Protein AF-A0A016UC57-F1 (afdb_monomer_lite)

Sequence (172 aa):
MKIFRRLDHYHALARCLELAWRAGHVDQADKFLKKAIENNPRASVDAGYNYCKGLHEWYSGEPNAALQAFNRARRDLEWGERALYNMIEIVLNPDNEVIGGEVLDHVEERGDDADREMAAKTAERFLKEVTFKNNNSKYILMENSILVASGVRANIQRALDRLLPIVGNEGL

Organism: NCBI:txid53326

Secondary structure (DSSP, 8-state):
--SSSSSSHHHHHHHHHHHHHHTT-HHHHHHHHHHHHHH-GGGGG-HHHHHHHHHHHHHTT-HHHHHHHHHHHTTSTTTHHHHHHHHHHHHT-TTS----SSS--------HHHHHHHHHHHHHHHHHH-S--TT-HHHHHHHHHHHHHT--HHHHHHHHHHHHHHHHGGG-

InterPro domains:
  IPR011990 Tetratricopeptide-like helical domain superfamily [G3DSA:1.25.40.10] (4-161)
  IPR011990 Tetratricopeptide-like helical domain superfamily [SSF48452] (8-78)
  IPR040364 Tetratricopeptide repeat protein 21A/21B [PTHR14699] (8-166)
  IPR056835 Tetratricopeptide repeat protein 21A/21B, fifth ARM repeats domain [PF25064] (7-92)

Foldseek 3Di:
DPDPPPPCLLVVLLVVCVVCLVVVNLVVNVVSLVVVCVVPVVLQQPLSSLQSQLSSCVSVLNLQSSLVSLVSNLPPPPNNLVSLLVNLVSLLDPVRPNPDDDDDDDPDPDPQLVSLQVSLVVNVVSLVSRDDQPPDPSSLVSCLSSLVSNVDPVSVVVSCVSCVVVVVVVPD

Radius of gyration: 17.98 Å; chains: 1; bounding box: 49×39×43 Å

Structure (mmCIF, N/CA/C/O backbone):
data_AF-A0A016UC57-F1
#
_entry.id   AF-A0A016UC57-F1
#
loop_
_atom_site.group_PDB
_atom_site.id
_atom_site.type_symbol
_atom_site.label_atom_id
_atom_site.label_alt_id
_atom_site.label_comp_id
_atom_site.label_asym_id
_atom_site.label_entity_id
_atom_site.label_seq_id
_atom_site.pdbx_PDB_ins_code
_atom_site.Cartn_x
_atom_site.Cartn_y
_atom_site.Cartn_z
_atom_site.occupancy
_atom_site.B_iso_or_equiv
_atom_site.auth_seq_id
_atom_site.auth_comp_id
_atom_site.auth_asym_id
_atom_site.auth_atom_id
_atom_site.pdbx_PDB_model_num
ATOM 1 N N . MET A 1 1 ? 18.567 20.352 -23.432 1.00 31.62 1 MET A N 1
ATOM 2 C CA . MET A 1 1 ? 17.131 20.170 -23.121 1.00 31.62 1 MET A CA 1
ATOM 3 C C . MET A 1 1 ? 16.808 18.671 -23.035 1.00 31.62 1 MET A C 1
ATOM 5 O O . MET A 1 1 ? 16.470 18.062 -24.037 1.00 31.62 1 MET A O 1
ATOM 9 N N . LYS A 1 2 ? 17.028 18.030 -21.874 1.00 38.19 2 LYS A N 1
ATOM 10 C CA . LYS A 1 2 ? 16.867 16.566 -21.656 1.00 38.19 2 LYS A CA 1
ATOM 11 C C . LYS A 1 2 ? 16.183 16.254 -20.309 1.00 38.19 2 LYS A C 1
ATOM 13 O O . LYS A 1 2 ? 16.548 15.306 -19.627 1.00 38.19 2 LYS A O 1
ATOM 18 N N . ILE A 1 3 ? 15.231 17.087 -19.889 1.00 35.81 3 ILE A N 1
ATOM 19 C CA . ILE A 1 3 ? 14.642 16.981 -18.540 1.00 35.81 3 ILE A CA 1
ATOM 20 C C . ILE A 1 3 ? 13.241 16.335 -18.561 1.00 35.81 3 ILE A C 1
ATOM 22 O O . ILE A 1 3 ? 12.846 15.740 -17.571 1.00 35.81 3 ILE A O 1
ATOM 26 N N . PHE A 1 4 ? 12.550 16.289 -19.707 1.00 30.16 4 PHE A N 1
ATOM 27 C CA . PHE A 1 4 ? 11.157 15.807 -19.784 1.00 30.16 4 PHE A CA 1
ATOM 28 C C . PHE A 1 4 ? 10.941 14.371 -20.299 1.00 30.16 4 PHE A C 1
ATOM 30 O O . PHE A 1 4 ? 9.806 13.939 -20.394 1.00 30.16 4 PHE A O 1
ATOM 37 N N . ARG A 1 5 ? 11.986 13.592 -20.627 1.00 37.25 5 ARG A N 1
ATOM 38 C CA . ARG A 1 5 ? 11.805 12.203 -21.122 1.00 37.25 5 ARG A CA 1
ATOM 39 C C . ARG A 1 5 ? 11.893 11.109 -20.053 1.00 37.25 5 ARG A C 1
ATOM 41 O O . ARG A 1 5 ? 11.720 9.951 -20.390 1.00 37.25 5 ARG A O 1
ATOM 48 N N . ARG A 1 6 ? 12.206 11.439 -18.796 1.00 47.19 6 ARG A N 1
ATOM 49 C CA . ARG A 1 6 ? 12.529 10.435 -17.761 1.00 47.19 6 ARG A CA 1
ATOM 50 C C . ARG A 1 6 ? 11.444 10.256 -16.690 1.00 47.19 6 ARG A C 1
ATOM 52 O O . ARG A 1 6 ? 11.454 9.233 -16.023 1.00 47.19 6 ARG A O 1
ATOM 59 N N . LEU A 1 7 ? 10.528 11.214 -16.543 1.00 45.47 7 LEU A N 1
ATOM 60 C CA . LEU A 1 7 ? 9.555 11.251 -15.441 1.00 45.47 7 LEU A CA 1
ATOM 61 C C . LEU A 1 7 ? 8.333 10.326 -15.645 1.00 45.47 7 LEU A C 1
ATOM 63 O O . LEU A 1 7 ? 7.749 9.889 -14.664 1.00 45.47 7 LEU A O 1
ATOM 67 N N . ASP A 1 8 ? 8.015 9.902 -16.876 1.00 58.69 8 ASP A N 1
ATOM 68 C CA . ASP A 1 8 ? 6.737 9.210 -17.150 1.00 58.69 8 ASP A CA 1
ATOM 69 C C . ASP A 1 8 ? 6.832 7.684 -17.332 1.00 58.69 8 ASP A C 1
ATOM 71 O O . ASP A 1 8 ? 5.809 7.004 -17.432 1.00 58.69 8 ASP A O 1
ATOM 75 N N . HIS A 1 9 ? 8.038 7.105 -17.374 1.00 81.94 9 HIS A N 1
ATOM 76 C CA . HIS A 1 9 ? 8.188 5.674 -17.673 1.00 81.94 9 HIS A CA 1
ATOM 77 C C . HIS A 1 9 ? 7.596 4.773 -16.587 1.00 81.94 9 HIS A C 1
ATOM 79 O O . HIS A 1 9 ? 6.915 3.801 -16.907 1.00 81.94 9 HIS A O 1
ATOM 85 N N . TYR A 1 10 ? 7.815 5.101 -15.313 1.00 90.19 10 TYR A N 1
ATOM 86 C CA . TYR A 1 10 ? 7.298 4.293 -14.210 1.00 90.19 10 TYR A CA 1
ATOM 87 C C . TYR A 1 10 ? 5.807 4.534 -13.954 1.00 90.19 10 TYR A C 1
ATOM 89 O O . TYR A 1 10 ? 5.115 3.606 -13.556 1.00 90.19 10 TYR A O 1
ATOM 97 N N . HIS A 1 11 ? 5.270 5.725 -14.254 1.00 91.12 11 HIS A N 1
ATOM 98 C CA . HIS A 1 11 ? 3.816 5.955 -14.199 1.00 91.12 11 HIS A CA 1
ATOM 99 C C . HIS A 1 11 ? 3.093 5.124 -15.246 1.00 91.12 11 HIS A C 1
ATOM 101 O O . HIS A 1 11 ? 2.130 4.427 -14.928 1.00 91.12 11 HIS A O 1
ATOM 107 N N . ALA A 1 12 ? 3.595 5.142 -16.484 1.00 89.38 12 ALA A N 1
ATOM 108 C CA . ALA A 1 12 ? 3.076 4.290 -17.542 1.00 89.38 12 ALA A CA 1
ATOM 109 C C . ALA A 1 12 ? 3.206 2.807 -17.169 1.00 89.38 12 ALA A C 1
ATOM 111 O O . ALA A 1 12 ? 2.247 2.055 -17.322 1.00 89.38 12 ALA A O 1
ATOM 112 N N . LEU A 1 13 ? 4.354 2.397 -16.620 1.00 89.38 13 LEU A N 1
ATOM 113 C CA . LEU A 1 13 ? 4.569 1.025 -16.171 1.00 89.38 13 LEU A CA 1
ATOM 114 C C . LEU A 1 13 ? 3.574 0.617 -15.080 1.00 89.38 13 LEU A C 1
ATOM 116 O O . LEU A 1 13 ? 2.911 -0.399 -15.240 1.00 89.38 13 LEU A O 1
ATOM 120 N N . ALA A 1 14 ? 3.407 1.416 -14.025 1.00 92.81 14 ALA A N 1
ATOM 121 C CA . ALA A 1 14 ? 2.447 1.152 -12.955 1.00 92.81 14 ALA A CA 1
ATOM 122 C C . ALA A 1 14 ? 1.020 0.975 -13.496 1.00 92.81 14 ALA A C 1
ATOM 124 O O . ALA A 1 14 ? 0.324 0.033 -13.121 1.00 92.81 14 ALA A O 1
ATOM 125 N N . ARG A 1 15 ? 0.602 1.827 -14.442 1.00 90.88 15 ARG A N 1
ATOM 126 C CA . ARG A 1 15 ? -0.707 1.702 -15.101 1.00 90.88 15 ARG A CA 1
ATOM 127 C C . ARG A 1 15 ? -0.810 0.447 -15.963 1.00 90.88 15 ARG A C 1
ATOM 129 O O . ARG A 1 15 ? -1.844 -0.212 -15.932 1.00 90.88 15 ARG A O 1
ATOM 136 N N . CYS A 1 16 ? 0.240 0.086 -16.697 1.00 89.06 16 CYS A N 1
ATOM 137 C CA . CYS A 1 16 ? 0.279 -1.166 -17.452 1.00 89.06 16 CYS A CA 1
ATOM 138 C C . CYS A 1 16 ? 0.173 -2.389 -16.533 1.00 89.06 16 CYS A C 1
ATOM 140 O O . CYS A 1 16 ? -0.551 -3.319 -16.869 1.00 89.06 16 CYS A O 1
ATOM 142 N N . LEU A 1 17 ? 0.851 -2.379 -15.380 1.00 90.31 17 LEU A N 1
ATOM 143 C CA . LEU A 1 17 ? 0.787 -3.451 -14.382 1.00 90.31 17 LEU A CA 1
ATOM 144 C C . LEU A 1 17 ? -0.633 -3.623 -13.831 1.00 90.31 17 LEU A C 1
ATOM 146 O O . LEU A 1 17 ? -1.167 -4.728 -13.850 1.00 90.31 17 LEU A O 1
ATOM 150 N N . GLU A 1 18 ? -1.265 -2.526 -13.409 1.00 90.94 18 GLU A N 1
ATOM 151 C CA . GLU A 1 18 ? -2.643 -2.527 -12.901 1.00 90.94 18 GLU A CA 1
ATOM 152 C C . GLU A 1 18 ? -3.641 -3.033 -13.953 1.00 90.94 18 GLU A C 1
ATOM 154 O O . GLU A 1 18 ? -4.499 -3.865 -13.655 1.00 90.94 18 GLU A O 1
ATOM 159 N N . LEU A 1 19 ? -3.525 -2.562 -15.200 1.00 90.06 19 LEU A N 1
ATOM 160 C CA . LEU A 1 19 ? -4.404 -2.988 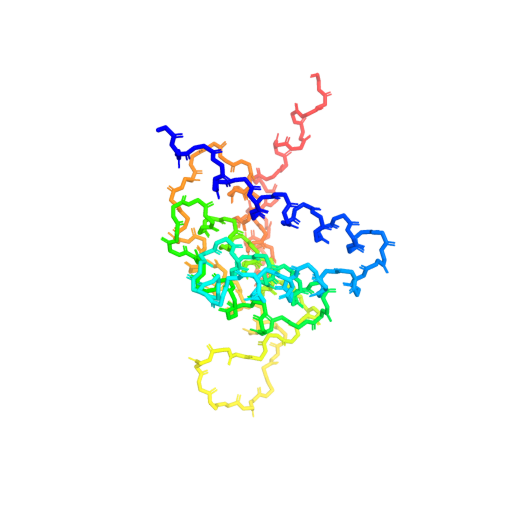-16.292 1.00 90.06 19 LEU A CA 1
ATOM 161 C C . LEU A 1 19 ? -4.181 -4.454 -16.675 1.00 90.06 19 LEU A C 1
ATOM 163 O O . LEU A 1 19 ? -5.152 -5.168 -16.914 1.00 90.06 19 LEU A O 1
ATOM 167 N N . ALA A 1 20 ? -2.927 -4.911 -16.718 1.00 87.06 20 ALA A N 1
ATOM 168 C CA . ALA A 1 20 ? -2.601 -6.302 -17.006 1.00 87.06 20 ALA A CA 1
ATOM 169 C C . ALA A 1 20 ? -3.167 -7.234 -15.930 1.00 87.06 20 ALA A C 1
ATOM 171 O O . ALA A 1 20 ? -3.794 -8.233 -16.272 1.00 87.06 20 ALA A O 1
ATOM 172 N N . TRP A 1 21 ? -3.031 -6.876 -14.651 1.00 89.25 21 TRP A N 1
ATOM 173 C CA . TRP A 1 21 ? -3.612 -7.642 -13.550 1.00 89.25 21 TRP A CA 1
ATOM 174 C C . TRP A 1 21 ? -5.139 -7.705 -13.630 1.00 89.25 21 TRP A C 1
ATOM 176 O O . TRP A 1 21 ? -5.706 -8.795 -13.612 1.00 89.25 21 TRP A O 1
ATOM 186 N N . ARG A 1 22 ? -5.812 -6.564 -13.829 1.00 88.69 22 ARG A N 1
ATOM 187 C CA . ARG A 1 22 ? -7.279 -6.526 -13.986 1.00 88.69 22 ARG A CA 1
ATOM 188 C C . ARG A 1 22 ? -7.786 -7.327 -15.185 1.00 88.69 22 ARG A C 1
ATOM 190 O O . ARG A 1 22 ? -8.916 -7.800 -15.161 1.00 88.69 22 ARG A O 1
ATOM 197 N N . ALA A 1 23 ? -6.967 -7.472 -16.224 1.00 89.88 23 ALA A N 1
ATOM 198 C CA . ALA A 1 23 ? -7.267 -8.295 -17.391 1.00 89.88 23 ALA A CA 1
ATOM 199 C C . ALA A 1 23 ? -6.911 -9.786 -17.207 1.00 89.88 23 ALA A C 1
ATOM 201 O O . ALA A 1 23 ? -7.116 -10.564 -18.133 1.00 89.88 23 ALA A O 1
ATOM 202 N N . GLY A 1 24 ? -6.358 -10.188 -16.056 1.00 87.19 24 GLY A N 1
ATOM 203 C CA . GLY A 1 24 ? -5.912 -11.561 -15.791 1.00 87.19 24 GLY A CA 1
ATOM 204 C C . GLY A 1 24 ? -4.570 -11.932 -16.435 1.00 87.19 24 GLY A C 1
ATOM 205 O O . GLY A 1 24 ? -4.228 -13.106 -16.517 1.00 87.19 24 GLY A O 1
ATOM 206 N N . HIS A 1 25 ? -3.790 -10.954 -16.900 1.00 85.94 25 HIS A N 1
ATOM 207 C CA . HIS A 1 25 ? -2.512 -11.144 -17.594 1.00 85.94 25 HIS A CA 1
ATOM 208 C C . HIS A 1 25 ? -1.304 -10.807 -16.707 1.00 85.94 25 HIS A C 1
ATOM 210 O O . HIS A 1 25 ? -0.427 -10.034 -17.107 1.00 85.94 25 HIS A O 1
ATOM 216 N N . VAL A 1 26 ? -1.244 -11.382 -15.504 1.00 76.81 26 VAL A N 1
ATOM 217 C CA . VAL A 1 26 ? -0.198 -11.072 -14.511 1.00 76.81 26 VAL A CA 1
ATOM 218 C C . VAL A 1 26 ? 1.210 -11.362 -15.052 1.00 76.81 26 VAL A C 1
ATOM 220 O O . VAL A 1 26 ? 2.100 -10.540 -14.882 1.00 76.81 26 VAL A O 1
ATOM 223 N N . ASP A 1 27 ? 1.403 -12.409 -15.856 1.00 80.62 27 ASP A N 1
ATOM 224 C CA . ASP A 1 27 ? 2.712 -12.763 -16.441 1.00 80.62 27 ASP A CA 1
ATOM 225 C C . ASP A 1 27 ? 3.308 -11.697 -17.384 1.00 80.62 27 ASP A C 1
ATOM 227 O O . ASP A 1 27 ? 4.504 -11.703 -17.700 1.00 80.62 27 ASP A O 1
ATOM 231 N N . GLN A 1 28 ? 2.487 -10.784 -17.918 1.00 79.50 28 GLN A N 1
ATOM 232 C CA . GLN A 1 28 ? 2.996 -9.694 -18.758 1.00 79.50 28 GLN A CA 1
ATOM 233 C C . GLN A 1 28 ? 3.724 -8.634 -17.926 1.00 79.50 28 GLN A C 1
ATOM 235 O O . GLN A 1 28 ? 4.670 -8.019 -18.425 1.00 79.50 28 GLN A O 1
ATOM 240 N N . ALA A 1 29 ? 3.332 -8.465 -16.661 1.00 77.00 29 ALA A N 1
ATOM 241 C CA . ALA A 1 29 ? 3.952 -7.544 -15.717 1.00 77.00 29 ALA A CA 1
ATOM 242 C C . ALA A 1 29 ? 5.445 -7.828 -15.522 1.00 77.00 29 ALA A C 1
ATOM 244 O O . ALA A 1 29 ? 6.285 -6.931 -15.650 1.00 77.00 29 ALA A O 1
ATOM 245 N N . ASP A 1 30 ? 5.768 -9.103 -15.313 1.00 82.69 30 ASP A N 1
ATOM 246 C CA . ASP A 1 30 ? 7.127 -9.615 -15.155 1.00 82.69 30 ASP A CA 1
ATOM 247 C C . ASP A 1 30 ? 8.041 -9.208 -16.308 1.00 82.69 30 ASP A C 1
ATOM 249 O O . ASP A 1 30 ? 9.182 -8.775 -16.120 1.00 82.69 30 ASP A O 1
ATOM 253 N N . LYS A 1 31 ? 7.529 -9.322 -17.538 1.00 85.56 31 LYS A N 1
ATOM 254 C CA . LYS A 1 31 ? 8.290 -8.996 -18.749 1.00 85.56 31 LYS A CA 1
ATOM 255 C C . LYS A 1 31 ? 8.644 -7.516 -18.794 1.00 85.56 31 LYS A C 1
ATOM 257 O O . LYS A 1 31 ? 9.728 -7.173 -19.264 1.00 85.56 31 LYS A O 1
ATOM 262 N N . PHE A 1 32 ? 7.758 -6.638 -18.329 1.00 84.12 32 PHE A N 1
ATOM 263 C CA . PHE A 1 32 ? 8.034 -5.205 -18.304 1.00 84.12 32 PHE A CA 1
ATOM 264 C C . PHE A 1 32 ? 9.087 -4.841 -17.253 1.00 84.12 32 PHE A C 1
ATOM 266 O O . PHE A 1 32 ? 9.999 -4.069 -17.556 1.00 84.12 32 PHE A O 1
ATOM 273 N N . LEU A 1 33 ? 9.014 -5.435 -16.059 1.00 86.94 33 LEU A N 1
ATOM 274 C CA . LEU A 1 33 ? 9.993 -5.205 -14.992 1.00 86.94 33 LEU A CA 1
ATOM 275 C C . LEU A 1 33 ? 11.381 -5.749 -15.354 1.00 86.94 33 LEU A C 1
ATOM 277 O O . LEU A 1 33 ? 12.373 -5.033 -15.206 1.00 86.94 33 LEU A O 1
ATOM 281 N N . LYS A 1 34 ? 11.462 -6.963 -15.917 1.00 87.94 34 LYS A N 1
ATOM 282 C CA . LYS A 1 34 ? 12.731 -7.542 -16.397 1.00 87.94 34 LYS A CA 1
ATOM 283 C C . LYS A 1 34 ? 13.386 -6.658 -17.454 1.00 87.94 34 LYS A C 1
ATOM 285 O O . LYS A 1 34 ? 14.548 -6.288 -17.303 1.00 87.94 34 LYS A O 1
ATOM 290 N N . LYS A 1 35 ? 12.617 -6.208 -18.452 1.00 86.25 35 LYS A N 1
ATOM 291 C CA . LYS A 1 35 ? 13.110 -5.280 -19.483 1.00 86.25 35 LYS A CA 1
ATOM 292 C C . LYS A 1 35 ? 13.615 -3.959 -18.902 1.00 86.25 35 LYS A C 1
ATOM 294 O O . LYS A 1 35 ? 14.564 -3.391 -19.437 1.00 86.25 35 LYS A O 1
ATOM 299 N N . ALA A 1 36 ? 12.998 -3.439 -17.840 1.00 84.31 36 ALA A N 1
ATOM 300 C CA . ALA A 1 36 ? 13.477 -2.219 -17.192 1.00 84.31 36 ALA A CA 1
ATOM 301 C C . ALA A 1 36 ? 14.878 -2.410 -16.580 1.00 84.31 36 ALA A C 1
ATOM 303 O O . ALA A 1 36 ? 15.746 -1.562 -16.793 1.00 84.31 36 ALA A O 1
ATOM 304 N N . ILE A 1 37 ? 15.127 -3.540 -15.907 1.00 87.44 37 ILE A N 1
ATOM 305 C CA . ILE A 1 37 ? 16.448 -3.882 -15.352 1.00 87.44 37 ILE A CA 1
ATOM 306 C C . ILE A 1 37 ? 17.474 -4.186 -16.448 1.00 87.44 37 ILE A C 1
ATOM 308 O O . ILE A 1 37 ? 18.603 -3.711 -16.365 1.00 87.44 37 ILE A O 1
ATOM 312 N N . GLU A 1 38 ? 17.102 -4.941 -17.482 1.00 87.00 38 GLU A N 1
ATOM 313 C CA . GLU A 1 38 ? 18.001 -5.281 -18.595 1.00 87.00 38 GLU A CA 1
ATOM 314 C C . GLU A 1 38 ? 18.494 -4.027 -19.329 1.00 87.00 38 GLU A C 1
ATOM 316 O O . GLU A 1 38 ? 19.678 -3.904 -19.637 1.00 87.00 38 GLU A O 1
ATOM 321 N N . ASN A 1 39 ? 17.596 -3.065 -19.562 1.00 84.38 39 ASN A N 1
ATOM 322 C CA . ASN A 1 39 ? 17.938 -1.801 -20.213 1.00 84.38 39 ASN A CA 1
ATOM 323 C C . ASN A 1 39 ? 18.716 -0.851 -19.292 1.00 84.38 39 ASN A C 1
ATOM 325 O O . ASN A 1 39 ? 19.498 -0.026 -19.768 1.00 84.38 39 ASN A O 1
ATOM 329 N N . ASN A 1 40 ? 18.482 -0.924 -17.981 1.00 82.94 40 ASN A N 1
ATOM 330 C CA . ASN A 1 40 ? 19.163 -0.107 -16.987 1.00 82.94 40 ASN A CA 1
ATOM 331 C C . ASN A 1 40 ? 19.286 -0.866 -15.654 1.00 82.94 40 ASN A C 1
ATOM 333 O O . ASN A 1 40 ? 18.385 -0.782 -14.819 1.00 82.94 40 ASN A O 1
ATOM 337 N N . PRO A 1 41 ? 20.428 -1.519 -15.376 1.00 85.00 41 PRO A N 1
ATOM 338 C CA . PRO A 1 41 ? 20.622 -2.256 -14.124 1.00 85.00 41 PRO A CA 1
ATOM 339 C C . PRO A 1 41 ? 20.468 -1.392 -12.858 1.00 85.00 41 PRO A C 1
ATOM 341 O O . PRO A 1 41 ? 20.104 -1.890 -11.789 1.00 85.00 41 PRO A O 1
ATOM 344 N N . ARG A 1 42 ? 20.689 -0.071 -12.971 1.00 86.44 42 ARG A N 1
ATOM 345 C CA . ARG A 1 42 ? 20.496 0.884 -11.867 1.00 86.44 42 ARG A CA 1
ATOM 346 C C . ARG A 1 42 ? 19.026 1.186 -11.573 1.00 86.44 42 ARG A C 1
ATOM 348 O O . ARG A 1 42 ? 18.753 1.747 -10.522 1.00 86.44 42 ARG A O 1
ATOM 355 N N . ALA A 1 43 ? 18.086 0.780 -12.428 1.00 86.81 43 ALA A N 1
ATOM 356 C CA . ALA A 1 43 ? 16.657 0.945 -12.162 1.00 86.81 43 ALA A CA 1
ATOM 357 C C . ALA A 1 43 ? 16.228 0.258 -10.854 1.00 86.81 43 ALA A C 1
ATOM 359 O O . ALA A 1 43 ? 15.309 0.719 -10.193 1.00 86.81 43 ALA A O 1
ATOM 360 N N . SER A 1 44 ? 16.946 -0.782 -10.414 1.00 88.31 44 SER A N 1
ATOM 361 C CA . SER A 1 44 ? 16.685 -1.486 -9.150 1.00 88.31 44 SER A CA 1
ATOM 362 C C . SER A 1 44 ? 16.702 -0.600 -7.893 1.00 88.31 44 SER A C 1
ATOM 364 O O . SER A 1 44 ? 16.068 -0.963 -6.902 1.00 88.31 44 SER A O 1
ATOM 366 N N . VAL A 1 45 ? 17.374 0.558 -7.916 1.00 90.56 45 VAL A N 1
ATOM 367 C CA . VAL A 1 45 ? 17.378 1.521 -6.796 1.00 90.56 45 VAL A CA 1
ATOM 368 C C . VAL A 1 45 ? 16.419 2.697 -6.998 1.00 90.56 45 VAL A C 1
ATOM 370 O O . VAL A 1 45 ? 16.247 3.498 -6.083 1.00 90.56 45 VAL A O 1
ATOM 373 N N . ASP A 1 46 ? 15.766 2.804 -8.159 1.00 93.06 46 ASP A N 1
ATOM 374 C CA . ASP A 1 46 ? 14.807 3.876 -8.426 1.00 93.06 46 ASP A CA 1
ATOM 375 C C . ASP A 1 46 ? 13.522 3.642 -7.618 1.00 93.06 46 ASP A C 1
ATOM 377 O O . ASP A 1 46 ? 12.965 2.538 -7.605 1.00 93.06 46 ASP A O 1
ATOM 381 N N . ALA A 1 47 ? 12.998 4.691 -6.981 1.00 95.00 47 ALA A N 1
ATOM 382 C CA . ALA A 1 47 ? 11.755 4.600 -6.216 1.00 95.00 47 ALA A CA 1
ATOM 383 C C . ALA A 1 47 ? 10.563 4.187 -7.096 1.00 95.00 47 ALA A C 1
ATOM 385 O O . ALA A 1 47 ? 9.788 3.317 -6.707 1.00 95.00 47 ALA A O 1
ATOM 386 N N . GLY A 1 48 ? 10.460 4.734 -8.313 1.00 94.31 48 GLY A N 1
ATOM 387 C CA . GLY A 1 48 ? 9.401 4.374 -9.260 1.00 94.31 48 GLY A CA 1
ATOM 388 C C . GLY A 1 48 ? 9.464 2.919 -9.724 1.00 94.31 48 GLY A C 1
ATOM 389 O O . GLY A 1 48 ? 8.428 2.261 -9.819 1.00 94.31 48 GLY A O 1
ATOM 390 N N . TYR A 1 49 ? 10.668 2.374 -9.928 1.00 94.31 49 TYR A N 1
ATOM 391 C CA . TYR A 1 49 ? 10.833 0.948 -10.209 1.00 94.31 49 TYR A CA 1
ATOM 392 C C . TYR A 1 49 ? 10.406 0.097 -9.012 1.00 94.31 49 TYR A C 1
ATOM 394 O O . TYR A 1 49 ? 9.651 -0.855 -9.179 1.00 94.31 49 TYR A O 1
ATOM 402 N N . ASN A 1 50 ? 10.849 0.449 -7.801 1.00 96.50 50 ASN A N 1
ATOM 403 C CA . ASN A 1 50 ? 10.497 -0.283 -6.584 1.00 96.50 50 ASN A CA 1
ATOM 404 C C . ASN A 1 50 ? 8.993 -0.224 -6.283 1.00 96.50 50 ASN A C 1
ATOM 406 O O . ASN A 1 50 ? 8.424 -1.216 -5.840 1.00 96.50 50 ASN A O 1
ATOM 410 N N . TYR A 1 51 ? 8.329 0.888 -6.601 1.00 97.19 51 TYR A N 1
ATOM 411 C CA . TYR A 1 51 ? 6.874 0.984 -6.551 1.00 97.19 51 TYR A CA 1
ATOM 412 C C . TYR A 1 51 ? 6.200 0.034 -7.554 1.00 97.19 51 TYR A C 1
ATOM 414 O O . TYR A 1 51 ? 5.319 -0.733 -7.174 1.00 97.19 51 TYR A O 1
ATOM 422 N N . CYS A 1 52 ? 6.644 0.029 -8.816 1.00 95.44 52 CYS A N 1
ATOM 423 C CA . CYS A 1 52 ? 6.125 -0.887 -9.838 1.00 95.44 52 CYS A CA 1
ATOM 424 C C . CYS A 1 52 ? 6.363 -2.355 -9.463 1.00 95.44 52 CYS A C 1
ATOM 426 O O . CYS A 1 52 ? 5.477 -3.190 -9.623 1.00 95.44 52 CYS A O 1
ATOM 428 N N . LYS A 1 53 ? 7.544 -2.668 -8.920 1.00 95.50 53 LYS A N 1
ATOM 429 C CA . LYS A 1 53 ? 7.848 -3.991 -8.384 1.00 95.50 53 LYS A CA 1
ATOM 430 C C . LYS A 1 53 ? 6.871 -4.351 -7.264 1.00 95.50 53 LYS A C 1
ATOM 432 O O . LYS A 1 53 ? 6.280 -5.415 -7.328 1.00 95.50 53 LYS A O 1
ATOM 437 N N . GLY A 1 54 ? 6.645 -3.457 -6.300 1.00 96.38 54 GLY A N 1
ATOM 438 C CA . GLY A 1 54 ? 5.698 -3.691 -5.208 1.00 96.38 54 GLY A CA 1
ATOM 439 C C . GLY A 1 54 ? 4.282 -4.004 -5.690 1.00 96.38 54 GLY A C 1
ATOM 440 O O . GLY A 1 54 ? 3.672 -4.943 -5.191 1.00 96.38 54 GLY A O 1
ATOM 441 N N . LEU A 1 55 ? 3.791 -3.283 -6.705 1.00 95.50 55 LEU A N 1
ATOM 442 C CA . LEU A 1 55 ? 2.495 -3.580 -7.327 1.00 95.50 55 LEU A CA 1
ATOM 443 C C . LEU A 1 55 ? 2.459 -4.984 -7.933 1.00 95.50 55 LEU A C 1
ATOM 445 O O . LEU A 1 55 ? 1.491 -5.708 -7.738 1.00 95.50 55 LEU A O 1
ATOM 449 N N . HIS A 1 56 ? 3.504 -5.368 -8.664 1.00 94.19 56 HIS A N 1
ATOM 450 C CA . HIS A 1 56 ? 3.562 -6.686 -9.281 1.00 94.19 56 HIS A CA 1
ATOM 451 C C . HIS A 1 56 ? 3.580 -7.813 -8.246 1.00 94.19 56 HIS A C 1
ATOM 453 O O . HIS A 1 56 ? 2.764 -8.718 -8.355 1.00 94.19 56 HIS A O 1
ATOM 459 N N . GLU A 1 57 ? 4.449 -7.732 -7.234 1.00 93.62 57 GLU A N 1
ATOM 460 C CA . GLU A 1 57 ? 4.516 -8.733 -6.159 1.00 93.62 57 GLU A CA 1
ATOM 461 C C . GLU A 1 57 ? 3.155 -8.859 -5.457 1.00 93.62 57 GLU A C 1
ATOM 463 O O . GLU A 1 57 ? 2.661 -9.960 -5.234 1.00 93.62 57 GLU A O 1
ATOM 468 N N . TRP A 1 58 ? 2.489 -7.728 -5.192 1.00 92.69 58 TRP A N 1
ATOM 469 C CA . TRP A 1 58 ? 1.157 -7.725 -4.591 1.00 92.69 58 TRP A CA 1
ATOM 470 C C . TRP A 1 58 ? 0.123 -8.444 -5.461 1.00 92.69 58 TRP A C 1
ATOM 472 O O . TRP A 1 58 ? -0.601 -9.315 -4.986 1.00 92.69 58 TRP A O 1
ATOM 482 N N . TYR A 1 59 ? 0.085 -8.121 -6.751 1.00 90.62 59 TYR A N 1
ATOM 483 C CA . TYR A 1 59 ? -0.822 -8.738 -7.720 1.00 90.62 59 TYR A CA 1
ATOM 484 C C . TYR A 1 59 ? -0.541 -10.220 -7.976 1.00 90.62 59 TYR A C 1
ATOM 486 O O . TYR A 1 59 ? -1.450 -10.942 -8.387 1.00 90.62 59 TYR A O 1
ATOM 494 N N . SER A 1 60 ? 0.687 -10.665 -7.720 1.00 89.31 60 SER A N 1
ATOM 495 C CA . SER A 1 60 ? 1.102 -12.067 -7.784 1.00 89.31 60 SER A CA 1
ATOM 496 C C . SER A 1 60 ? 0.827 -12.842 -6.489 1.00 89.31 60 SER A C 1
ATOM 498 O O . SER A 1 60 ? 1.076 -14.041 -6.453 1.00 89.31 60 SER A O 1
ATOM 500 N N . GLY A 1 61 ? 0.301 -12.192 -5.444 1.00 88.25 61 GLY A N 1
ATOM 501 C CA . GLY A 1 61 ? 0.008 -12.838 -4.163 1.00 88.25 61 GLY A CA 1
ATOM 502 C C . GLY A 1 61 ? 1.200 -12.922 -3.207 1.00 88.25 61 GLY A C 1
ATOM 503 O O . GLY A 1 61 ? 1.166 -13.718 -2.278 1.00 88.25 61 GLY A O 1
ATOM 504 N N . GLU A 1 62 ? 2.227 -12.088 -3.392 1.00 91.25 62 GLU A N 1
ATOM 505 C CA . GLU A 1 62 ? 3.455 -12.059 -2.587 1.00 91.25 62 GLU A CA 1
ATOM 506 C C . GLU A 1 62 ? 3.502 -10.807 -1.674 1.00 91.25 62 GLU A C 1
ATOM 508 O O . GLU A 1 62 ? 4.273 -9.867 -1.917 1.00 91.25 62 GLU A O 1
ATOM 513 N N . PRO A 1 63 ? 2.686 -10.739 -0.597 1.00 91.19 63 PRO A N 1
ATOM 514 C CA . PRO A 1 63 ? 2.551 -9.550 0.257 1.00 91.19 63 PRO A CA 1
ATOM 515 C C . PRO A 1 63 ? 3.872 -9.084 0.875 1.00 91.19 63 PRO A C 1
ATOM 517 O O . PRO A 1 63 ? 4.158 -7.887 0.929 1.00 91.19 63 PRO A O 1
ATOM 520 N N . ASN A 1 64 ? 4.703 -10.023 1.327 1.00 91.12 64 ASN A N 1
ATOM 521 C CA . ASN A 1 64 ? 5.965 -9.703 1.991 1.00 91.12 64 ASN A CA 1
ATOM 522 C C . ASN A 1 64 ? 6.970 -9.087 1.009 1.00 91.12 64 ASN A C 1
ATOM 524 O O . ASN A 1 64 ? 7.629 -8.092 1.327 1.00 91.12 64 ASN A O 1
ATOM 528 N N . ALA A 1 65 ? 7.053 -9.626 -0.211 1.00 94.25 65 ALA A N 1
ATOM 529 C CA . ALA A 1 65 ? 7.901 -9.071 -1.261 1.00 94.25 65 ALA A CA 1
ATOM 530 C C . ALA A 1 65 ? 7.407 -7.681 -1.697 1.00 94.25 65 ALA A C 1
ATOM 532 O O . ALA A 1 65 ? 8.216 -6.759 -1.873 1.00 94.25 65 ALA A O 1
ATOM 533 N N . ALA A 1 66 ? 6.085 -7.498 -1.771 1.00 95.38 66 ALA A N 1
ATOM 534 C CA . ALA A 1 66 ? 5.460 -6.213 -2.051 1.00 95.38 66 ALA A CA 1
ATOM 535 C C . ALA A 1 66 ? 5.817 -5.157 -0.995 1.00 95.38 66 ALA A C 1
ATOM 537 O O . ALA A 1 66 ? 6.308 -4.081 -1.345 1.00 95.38 66 ALA A O 1
ATOM 538 N N . LEU A 1 67 ? 5.666 -5.473 0.298 1.00 95.12 67 LEU A N 1
ATOM 539 C CA . LEU A 1 67 ? 6.024 -4.573 1.401 1.00 95.12 67 LEU A CA 1
ATOM 540 C C . LEU A 1 67 ? 7.502 -4.178 1.369 1.00 95.12 67 LEU A C 1
ATOM 542 O O . LEU A 1 67 ? 7.823 -3.002 1.550 1.00 95.12 67 LEU A O 1
ATOM 546 N N . GLN A 1 68 ? 8.410 -5.120 1.094 1.00 96.12 68 GLN A N 1
ATOM 547 C CA . GLN A 1 68 ? 9.837 -4.814 0.956 1.00 96.12 68 GLN A CA 1
ATOM 548 C C . GLN A 1 68 ? 10.114 -3.855 -0.207 1.00 96.12 68 GLN A C 1
ATOM 550 O O . GLN A 1 68 ? 10.937 -2.945 -0.085 1.00 96.12 68 GLN A O 1
ATOM 555 N N . ALA A 1 69 ? 9.456 -4.053 -1.350 1.00 97.06 69 ALA A N 1
ATOM 556 C CA . ALA A 1 69 ? 9.606 -3.182 -2.510 1.00 97.06 69 ALA A CA 1
ATOM 557 C C . ALA A 1 69 ? 9.024 -1.783 -2.241 1.00 97.06 69 ALA A C 1
ATOM 559 O O . ALA A 1 69 ? 9.716 -0.784 -2.440 1.00 97.06 69 ALA A O 1
ATOM 560 N N . PHE A 1 70 ? 7.818 -1.687 -1.676 1.00 97.88 70 PHE A N 1
ATOM 561 C CA . PHE A 1 70 ? 7.229 -0.403 -1.295 1.00 97.88 70 PHE A CA 1
ATOM 562 C C . PHE A 1 70 ? 8.039 0.328 -0.220 1.00 97.88 70 PHE A C 1
ATOM 564 O O . PHE A 1 70 ? 8.186 1.549 -0.300 1.00 97.88 70 PHE A O 1
ATOM 571 N N . ASN A 1 71 ? 8.660 -0.385 0.725 1.00 96.69 71 ASN A N 1
ATOM 572 C CA . ASN A 1 71 ? 9.538 0.229 1.724 1.00 96.69 71 ASN A CA 1
ATOM 573 C C . ASN A 1 71 ? 10.723 0.971 1.083 1.00 96.69 71 ASN A C 1
ATOM 575 O O . ASN A 1 71 ? 11.100 2.043 1.553 1.00 96.69 71 ASN A O 1
ATOM 579 N N . ARG A 1 72 ? 11.265 0.451 -0.028 1.00 97.12 72 ARG A N 1
ATOM 580 C CA . ARG A 1 72 ? 12.336 1.111 -0.796 1.00 97.12 72 ARG A CA 1
ATOM 581 C C . ARG A 1 72 ? 11.857 2.377 -1.518 1.00 97.12 72 ARG A C 1
ATOM 583 O O . ARG A 1 72 ? 12.673 3.246 -1.799 1.00 97.12 72 ARG 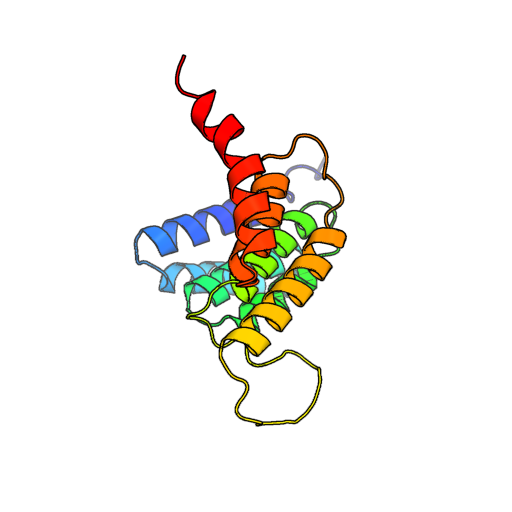A O 1
ATOM 590 N N . ALA A 1 73 ? 10.555 2.509 -1.781 1.00 96.81 73 ALA A N 1
ATOM 591 C CA . ALA A 1 73 ? 9.958 3.679 -2.429 1.00 96.81 73 ALA A CA 1
ATOM 592 C C . ALA A 1 73 ? 9.368 4.709 -1.442 1.00 96.81 73 ALA A C 1
ATOM 594 O O . ALA A 1 73 ? 9.233 5.877 -1.796 1.00 96.81 73 ALA A O 1
ATOM 595 N N . ARG A 1 74 ? 9.037 4.319 -0.200 1.00 95.38 74 ARG A N 1
ATOM 596 C CA . ARG A 1 74 ? 8.192 5.106 0.730 1.00 95.38 74 ARG A CA 1
ATOM 597 C C . ARG A 1 74 ? 8.683 6.514 1.085 1.00 95.38 74 ARG A C 1
ATOM 599 O O . ARG A 1 74 ? 7.888 7.341 1.509 1.00 95.38 74 ARG A O 1
ATOM 606 N N . ARG A 1 75 ? 9.989 6.777 0.965 1.00 93.56 75 ARG A N 1
ATOM 607 C CA . ARG A 1 75 ? 10.601 8.078 1.305 1.00 93.56 75 ARG A CA 1
ATOM 608 C C . ARG A 1 75 ? 10.722 9.028 0.116 1.00 93.56 75 ARG A C 1
ATOM 610 O O . ARG A 1 75 ? 11.185 10.152 0.285 1.00 93.56 75 ARG A O 1
ATOM 617 N N . ASP A 1 76 ? 10.365 8.569 -1.075 1.00 94.44 76 ASP A N 1
ATOM 618 C CA . ASP A 1 76 ? 10.421 9.376 -2.283 1.00 94.44 76 ASP A CA 1
ATOM 619 C C . ASP A 1 76 ? 9.274 10.399 -2.325 1.00 94.44 76 ASP A C 1
ATOM 621 O O . ASP A 1 76 ? 8.159 10.116 -1.889 1.00 94.44 76 ASP A O 1
ATOM 625 N N . LEU A 1 77 ? 9.537 11.593 -2.860 1.00 91.88 77 LEU A N 1
ATOM 626 C CA . LEU A 1 77 ? 8.562 12.691 -2.890 1.00 91.88 77 LEU A CA 1
ATOM 627 C C . LEU A 1 77 ? 7.381 12.434 -3.837 1.00 91.88 77 LEU A C 1
ATOM 629 O O . LEU A 1 77 ? 6.314 13.009 -3.647 1.00 91.88 77 LEU A O 1
ATOM 633 N N . GLU A 1 78 ? 7.565 11.599 -4.856 1.00 91.56 78 GLU A N 1
ATOM 634 C CA . GLU A 1 78 ? 6.557 11.296 -5.872 1.00 91.56 78 GLU A CA 1
ATOM 635 C C . GLU A 1 78 ? 5.922 9.917 -5.650 1.00 91.56 78 GLU A C 1
ATOM 637 O O . GLU A 1 78 ? 4.707 9.740 -5.794 1.00 91.56 78 GLU A O 1
ATOM 642 N N . TRP A 1 79 ? 6.735 8.925 -5.296 1.00 94.94 79 TRP A N 1
ATOM 643 C CA . TRP A 1 79 ? 6.302 7.534 -5.150 1.00 94.94 79 TRP A CA 1
ATOM 644 C C . TRP A 1 79 ? 5.956 7.163 -3.713 1.00 94.94 79 TRP A C 1
ATOM 646 O O . TRP A 1 79 ? 5.207 6.208 -3.499 1.00 94.94 79 TRP A O 1
ATOM 656 N N . GLY A 1 80 ? 6.458 7.920 -2.735 1.00 95.00 80 GLY A N 1
ATOM 657 C CA . GLY A 1 80 ? 6.382 7.563 -1.325 1.00 95.00 80 GLY A CA 1
ATOM 658 C C . GLY A 1 80 ? 4.960 7.478 -0.798 1.00 95.00 80 GLY A C 1
ATOM 659 O O . GLY A 1 80 ? 4.576 6.461 -0.231 1.00 95.00 80 GLY A O 1
ATOM 660 N N . GLU A 1 81 ? 4.138 8.490 -1.071 1.00 94.50 81 GLU A N 1
ATOM 661 C CA . GLU A 1 81 ? 2.731 8.495 -0.657 1.00 94.50 81 GLU A CA 1
ATOM 662 C C . GLU A 1 81 ? 1.946 7.327 -1.282 1.00 94.50 81 GLU A C 1
ATOM 664 O O . GLU A 1 81 ? 1.205 6.622 -0.595 1.00 94.50 81 GLU A O 1
ATOM 669 N N . ARG A 1 82 ? 2.151 7.056 -2.579 1.00 94.88 82 ARG A N 1
ATOM 670 C CA . ARG A 1 82 ? 1.506 5.925 -3.264 1.00 94.88 82 ARG A CA 1
ATOM 671 C C . ARG A 1 82 ? 1.937 4.589 -2.665 1.00 94.88 82 ARG A C 1
ATOM 673 O O . ARG A 1 82 ? 1.089 3.715 -2.483 1.00 94.88 82 ARG A O 1
ATOM 680 N N . ALA A 1 83 ? 3.226 4.440 -2.364 1.00 97.19 83 ALA A N 1
ATOM 681 C CA . ALA A 1 83 ? 3.779 3.256 -1.723 1.00 97.19 83 ALA A CA 1
ATOM 682 C C . ALA A 1 83 ? 3.183 3.057 -0.325 1.00 97.19 83 ALA A C 1
ATOM 684 O O . ALA A 1 83 ? 2.692 1.972 -0.040 1.00 97.19 83 ALA A O 1
ATOM 685 N N . LEU A 1 84 ? 3.127 4.106 0.504 1.00 96.69 84 LEU A N 1
ATOM 686 C CA . LEU A 1 84 ? 2.536 4.052 1.845 1.00 96.69 84 LEU A CA 1
ATOM 687 C C . LEU A 1 84 ? 1.077 3.595 1.812 1.00 96.69 84 LEU A C 1
ATOM 689 O O . LEU A 1 84 ? 0.696 2.736 2.600 1.00 96.69 84 LEU A O 1
ATOM 693 N N . TYR A 1 85 ? 0.272 4.104 0.876 1.00 96.19 85 TYR A N 1
ATOM 694 C CA . TYR A 1 85 ? -1.112 3.648 0.744 1.00 96.19 85 TYR A CA 1
ATOM 695 C C . TYR A 1 85 ? -1.220 2.163 0.386 1.00 96.19 85 TYR A C 1
ATOM 697 O O . TYR A 1 85 ? -2.030 1.469 0.987 1.00 96.19 85 TYR A O 1
ATOM 705 N N . ASN A 1 86 ? -0.385 1.668 -0.533 1.00 96.06 86 ASN A N 1
ATOM 706 C CA . ASN A 1 86 ? -0.371 0.239 -0.862 1.00 96.06 86 ASN A CA 1
ATOM 707 C C . ASN A 1 86 ? 0.102 -0.599 0.336 1.00 96.06 86 ASN A C 1
ATOM 709 O O . ASN A 1 86 ? -0.471 -1.641 0.619 1.00 96.06 86 ASN A O 1
ATOM 713 N N . MET A 1 87 ? 1.102 -0.129 1.089 1.00 96.62 87 MET A N 1
ATOM 714 C CA . MET A 1 87 ? 1.554 -0.807 2.308 1.00 96.62 87 MET A CA 1
ATOM 715 C C . MET A 1 87 ? 0.437 -0.908 3.348 1.00 96.62 87 MET A C 1
ATOM 717 O O . MET A 1 87 ? 0.327 -1.942 3.995 1.00 96.62 87 MET A O 1
ATOM 721 N N . ILE A 1 88 ? -0.392 0.133 3.496 1.00 95.19 88 ILE A N 1
ATOM 722 C CA . ILE A 1 88 ? -1.551 0.099 4.394 1.00 95.19 88 ILE A CA 1
ATOM 723 C C . ILE A 1 88 ? -2.582 -0.927 3.912 1.00 95.19 88 ILE A C 1
ATOM 725 O O . ILE A 1 88 ? -3.023 -1.748 4.706 1.00 95.19 88 ILE A O 1
ATOM 729 N N . GLU A 1 89 ? -2.935 -0.925 2.627 1.00 93.44 89 GLU A N 1
ATOM 730 C CA . GLU A 1 89 ? -3.884 -1.901 2.068 1.00 93.44 89 GLU A CA 1
ATOM 731 C C . GLU A 1 89 ? -3.410 -3.347 2.270 1.00 93.44 89 GLU A C 1
ATOM 733 O O . GLU A 1 89 ? -4.210 -4.198 2.643 1.00 93.44 89 GLU A O 1
ATOM 738 N N . ILE A 1 90 ? -2.108 -3.607 2.102 1.00 93.19 90 ILE A N 1
ATOM 739 C CA . ILE A 1 90 ? -1.523 -4.936 2.321 1.00 93.19 90 ILE A CA 1
ATOM 740 C C . ILE A 1 90 ? -1.663 -5.371 3.779 1.00 93.19 90 ILE A C 1
ATOM 742 O O . ILE A 1 90 ? -2.123 -6.477 4.035 1.00 93.19 90 ILE A O 1
ATOM 746 N N . VAL A 1 91 ? -1.268 -4.525 4.739 1.00 91.81 91 VAL A N 1
ATOM 747 C CA . VAL A 1 91 ? -1.287 -4.924 6.159 1.00 91.81 91 VAL A CA 1
ATOM 748 C C . VAL A 1 91 ? -2.696 -5.037 6.729 1.00 91.81 91 VAL A C 1
ATOM 750 O O . VAL A 1 91 ? -2.874 -5.718 7.729 1.00 91.81 91 VAL A O 1
ATOM 753 N N . LEU A 1 92 ? -3.685 -4.367 6.133 1.00 89.81 92 LEU A N 1
ATOM 754 C CA . LEU A 1 92 ? -5.082 -4.472 6.553 1.00 89.81 92 LEU A CA 1
ATOM 755 C C . LEU A 1 92 ? -5.830 -5.636 5.886 1.00 89.81 92 LEU A C 1
ATOM 757 O O . LEU A 1 92 ? -6.982 -5.874 6.246 1.00 89.81 92 LEU A O 1
ATOM 761 N N . ASN A 1 93 ? -5.226 -6.334 4.917 1.00 84.81 93 ASN A N 1
ATOM 762 C CA . ASN A 1 93 ? -5.880 -7.446 4.237 1.00 84.81 93 ASN A CA 1
ATOM 763 C C . ASN A 1 93 ? -5.843 -8.713 5.119 1.00 84.81 93 ASN A C 1
ATOM 765 O O . ASN A 1 93 ? -4.755 -9.241 5.346 1.00 84.81 93 ASN A O 1
ATOM 769 N N . PRO A 1 94 ? -6.997 -9.220 5.596 1.00 69.25 94 PRO A N 1
ATOM 770 C CA . PRO A 1 94 ? -7.048 -10.386 6.478 1.00 69.25 94 PRO A CA 1
ATOM 771 C C . PRO A 1 94 ? -6.642 -11.697 5.791 1.00 69.25 94 PRO A C 1
ATOM 773 O O . PRO A 1 94 ? -6.235 -12.625 6.479 1.00 69.25 94 PRO A O 1
ATOM 776 N N . ASP A 1 95 ? -6.735 -11.774 4.459 1.00 68.19 95 ASP A N 1
ATOM 777 C CA . ASP A 1 95 ? -6.404 -12.982 3.688 1.00 68.19 95 ASP A CA 1
ATOM 778 C C . ASP A 1 95 ? -4.903 -13.084 3.380 1.00 68.19 95 ASP A C 1
ATOM 780 O O . ASP A 1 95 ? -4.403 -14.125 2.951 1.00 68.19 95 ASP A O 1
ATOM 784 N N . ASN A 1 96 ? -4.166 -11.991 3.575 1.00 62.91 96 ASN A N 1
ATOM 785 C CA . ASN A 1 96 ? -2.734 -11.965 3.371 1.00 62.91 96 ASN A CA 1
ATOM 786 C C . ASN A 1 96 ? -2.054 -12.217 4.709 1.00 62.91 96 ASN A C 1
ATOM 788 O O . ASN A 1 96 ? -1.946 -11.311 5.532 1.00 62.91 96 ASN A O 1
ATOM 792 N N . GLU A 1 97 ? -1.538 -13.432 4.903 1.00 56.69 97 GLU A N 1
ATOM 793 C CA . GLU A 1 97 ? -0.581 -13.713 5.973 1.00 56.69 97 GLU A CA 1
ATOM 794 C C . GLU A 1 97 ? 0.673 -12.846 5.761 1.00 56.69 97 GLU A C 1
ATOM 796 O O . GLU A 1 97 ? 1.652 -13.225 5.110 1.00 56.69 97 GLU A O 1
ATOM 801 N N . VAL A 1 98 ? 0.647 -11.622 6.287 1.00 54.59 98 VAL A N 1
ATOM 802 C CA . VAL A 1 98 ? 1.826 -10.769 6.396 1.00 54.59 98 VAL A CA 1
ATOM 803 C C . VAL A 1 98 ? 2.636 -11.309 7.563 1.00 54.59 98 VAL A C 1
ATOM 805 O O . VAL A 1 98 ? 2.529 -10.850 8.699 1.00 54.59 98 VAL A O 1
ATOM 808 N N . ILE A 1 99 ? 3.438 -12.332 7.281 1.00 48.00 99 ILE A N 1
ATOM 809 C CA . ILE A 1 99 ? 4.409 -12.862 8.233 1.00 48.00 99 ILE A CA 1
ATOM 810 C C . ILE A 1 99 ? 5.413 -11.742 8.529 1.00 48.00 99 ILE A C 1
ATOM 812 O O . ILE A 1 99 ? 6.198 -11.342 7.669 1.00 48.00 99 ILE A O 1
ATOM 816 N N . GLY A 1 100 ? 5.324 -11.221 9.754 1.00 43.81 100 GLY A N 1
ATOM 817 C CA . GLY A 1 100 ? 6.050 -10.078 10.297 1.00 43.81 100 GLY A CA 1
ATOM 818 C C . GLY A 1 100 ? 7.430 -9.820 9.691 1.00 43.81 100 GLY A C 1
ATOM 819 O O . GLY A 1 100 ? 8.402 -10.525 9.958 1.00 43.81 100 GLY A O 1
ATOM 820 N N . GLY A 1 101 ? 7.534 -8.724 8.942 1.00 39.28 101 GLY A N 1
ATOM 821 C CA . GLY A 1 101 ? 8.815 -8.126 8.590 1.00 39.28 101 GLY A CA 1
ATOM 822 C C . GLY A 1 101 ? 9.465 -7.485 9.818 1.00 39.28 101 GLY A C 1
ATOM 823 O O . GLY A 1 101 ? 9.131 -6.357 10.172 1.00 39.28 101 GLY A O 1
ATOM 824 N N . GLU A 1 102 ? 10.392 -8.227 10.429 1.00 46.91 102 GLU A N 1
ATOM 825 C CA . GLU A 1 102 ? 11.366 -7.817 11.455 1.00 46.91 102 GLU A CA 1
ATOM 826 C C . GLU A 1 102 ? 10.809 -7.243 12.771 1.00 46.91 102 GLU A C 1
ATOM 828 O O . GLU A 1 102 ? 11.218 -6.165 13.190 1.00 46.91 102 GLU A O 1
ATOM 833 N N . VAL A 1 103 ? 9.965 -7.984 13.497 1.00 42.62 103 VAL A N 1
ATOM 834 C CA . VAL A 1 103 ? 9.982 -7.938 14.973 1.00 42.62 103 VAL A CA 1
ATOM 835 C C . VAL A 1 103 ? 9.601 -9.314 15.530 1.00 42.62 103 VAL A C 1
ATOM 837 O O . VAL A 1 103 ? 8.424 -9.626 15.644 1.00 42.62 103 VAL A O 1
ATOM 840 N N . LEU A 1 104 ? 10.633 -10.052 15.945 1.00 37.25 104 LEU A N 1
ATOM 841 C CA . LEU A 1 104 ? 10.619 -11.161 16.906 1.00 37.25 104 LEU A CA 1
ATOM 842 C C . LEU A 1 104 ? 9.979 -12.492 16.472 1.00 37.25 104 LEU A C 1
ATOM 844 O O . LEU A 1 104 ? 8.805 -12.576 16.123 1.00 37.25 104 LEU A O 1
ATOM 848 N N . ASP A 1 105 ? 10.789 -13.548 16.622 1.00 41.94 105 ASP A N 1
ATOM 849 C CA . ASP A 1 105 ? 10.346 -14.862 17.094 1.00 41.94 105 ASP A CA 1
ATOM 850 C C . ASP A 1 105 ? 9.171 -14.691 18.054 1.00 41.94 105 ASP A C 1
ATOM 852 O O . ASP A 1 105 ? 9.319 -13.976 19.036 1.00 41.94 105 ASP A O 1
ATOM 856 N N . HIS A 1 106 ? 8.030 -15.303 17.756 1.00 36.19 106 HIS A N 1
ATOM 857 C CA . HIS A 1 106 ? 7.137 -15.971 18.705 1.00 36.19 106 HIS A CA 1
ATOM 858 C C . HIS A 1 106 ? 5.928 -16.461 17.903 1.00 36.19 106 HIS A C 1
ATOM 860 O O . HIS A 1 106 ? 4.977 -15.724 17.649 1.00 36.19 106 HIS A O 1
ATOM 866 N N . VAL A 1 107 ? 5.994 -17.731 17.497 1.00 40.06 107 VAL A N 1
ATOM 867 C CA . VAL A 1 107 ? 4.821 -18.525 17.125 1.00 40.06 107 VAL A CA 1
ATOM 868 C C . VAL A 1 107 ? 4.049 -18.777 18.420 1.00 40.06 107 VAL A C 1
ATOM 870 O O . VAL A 1 107 ? 4.253 -19.779 19.097 1.00 40.06 107 VAL A O 1
ATOM 873 N N . GLU A 1 108 ? 3.231 -17.815 18.819 1.00 39.22 108 GLU A N 1
ATOM 874 C CA . GLU A 1 108 ? 2.157 -18.032 19.781 1.00 39.22 108 GLU A CA 1
ATOM 875 C C . GLU A 1 108 ? 0.849 -17.863 19.018 1.00 39.22 108 GLU A C 1
ATOM 877 O O . GLU A 1 108 ? 0.736 -16.943 18.207 1.00 39.22 108 GLU A O 1
ATOM 882 N N . GLU A 1 109 ? -0.106 -18.764 19.253 1.00 45.72 109 GLU A N 1
ATOM 883 C CA . GLU A 1 109 ? -1.487 -18.667 18.774 1.00 45.72 109 GLU A CA 1
ATOM 884 C C . GLU A 1 109 ? -2.088 -17.335 19.245 1.00 45.72 109 GLU A C 1
ATOM 886 O O . GLU A 1 109 ? -2.677 -17.223 20.322 1.00 45.72 109 GLU A O 1
ATOM 891 N N . ARG A 1 110 ? -1.893 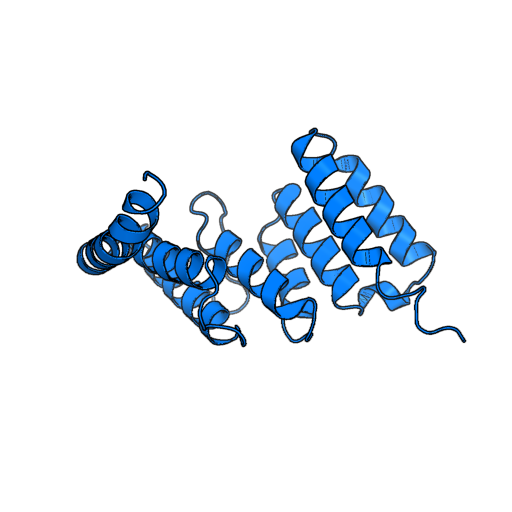-16.283 18.454 1.00 53.44 110 ARG A N 1
ATOM 892 C CA . ARG A 1 110 ? -2.592 -15.019 18.622 1.00 53.44 110 ARG A CA 1
ATOM 893 C C . ARG A 1 110 ? -3.988 -15.224 18.066 1.00 53.44 110 ARG A C 1
ATOM 895 O O . ARG A 1 110 ? -4.161 -15.713 16.959 1.00 53.44 110 ARG A O 1
ATOM 902 N N . GLY A 1 111 ? -4.999 -14.900 18.866 1.00 59.81 111 GLY A N 1
ATOM 903 C CA . GLY A 1 111 ? -6.358 -14.830 18.341 1.00 59.81 111 GLY A CA 1
ATOM 904 C C . GLY A 1 111 ? -6.454 -13.718 17.295 1.00 59.81 111 GLY A C 1
ATOM 905 O O . GLY A 1 111 ? -5.771 -12.701 17.433 1.00 59.81 111 GLY A O 1
ATOM 906 N N . ASP A 1 112 ? -7.346 -13.884 16.316 1.00 70.94 112 ASP A N 1
ATOM 907 C CA . ASP A 1 112 ? -7.606 -12.940 15.216 1.00 70.94 112 ASP A CA 1
ATOM 908 C C . ASP A 1 112 ? -7.640 -11.462 15.646 1.00 70.94 112 ASP A C 1
ATOM 910 O O . ASP A 1 112 ? -7.209 -10.577 14.909 1.00 70.94 112 ASP A O 1
ATOM 914 N N . ASP A 1 113 ? -8.144 -11.170 16.847 1.00 76.44 113 ASP A N 1
ATOM 915 C CA . ASP A 1 113 ? -8.250 -9.805 17.368 1.00 76.44 113 ASP A CA 1
ATOM 916 C C . ASP A 1 113 ? -6.885 -9.166 17.686 1.00 76.44 113 ASP A C 1
ATOM 918 O O . ASP A 1 113 ? -6.696 -7.971 17.444 1.00 76.44 113 ASP A O 1
ATOM 922 N N . ALA A 1 114 ? -5.913 -9.937 18.183 1.00 79.44 114 ALA A N 1
ATOM 923 C CA . ALA A 1 114 ? -4.572 -9.430 18.480 1.00 79.44 114 ALA A CA 1
ATOM 924 C C . ALA A 1 114 ? -3.787 -9.118 17.194 1.00 79.44 114 ALA A C 1
ATOM 926 O O . ALA A 1 114 ? -3.061 -8.118 17.133 1.00 79.44 114 ALA A O 1
ATOM 927 N N . ASP A 1 115 ? -3.973 -9.936 16.158 1.00 81.19 115 ASP A N 1
ATOM 928 C CA . ASP A 1 115 ? -3.355 -9.735 14.846 1.00 81.19 115 ASP A CA 1
ATOM 929 C C . ASP A 1 115 ? -3.983 -8.543 14.116 1.00 81.19 115 ASP A C 1
ATOM 931 O O . ASP A 1 115 ? -3.261 -7.686 13.601 1.00 81.19 115 ASP A O 1
ATOM 935 N N . ARG A 1 116 ? -5.312 -8.389 14.187 1.00 82.69 116 ARG A N 1
ATOM 936 C CA . ARG A 1 116 ? -6.027 -7.192 13.704 1.00 82.69 116 ARG A CA 1
ATOM 937 C C . ARG A 1 116 ? -5.549 -5.911 14.377 1.00 82.69 116 ARG A C 1
ATOM 939 O O . ARG A 1 116 ? -5.331 -4.899 13.708 1.00 82.69 116 ARG A O 1
ATOM 946 N N . GLU A 1 117 ? -5.348 -5.933 15.693 1.00 85.06 117 GLU A N 1
ATOM 947 C CA . GLU A 1 117 ? -4.841 -4.767 16.416 1.00 85.06 117 GLU A CA 1
ATOM 948 C C . GLU A 1 117 ? -3.399 -4.424 16.001 1.00 85.06 117 GLU A C 1
ATOM 950 O O . GLU A 1 117 ? -3.055 -3.249 15.825 1.00 85.06 117 GLU A O 1
ATOM 955 N N . MET A 1 118 ? -2.546 -5.434 15.807 1.00 86.75 118 MET A N 1
ATOM 956 C CA . MET A 1 118 ? -1.169 -5.243 15.346 1.00 86.75 118 MET A CA 1
ATOM 957 C C . MET A 1 118 ? -1.104 -4.708 13.907 1.00 86.75 118 MET A C 1
ATOM 959 O O . MET A 1 118 ? -0.327 -3.784 13.627 1.00 86.75 118 MET A O 1
ATOM 963 N N . ALA A 1 119 ? -1.941 -5.235 13.015 1.00 88.44 119 ALA A N 1
ATOM 964 C CA . ALA A 1 119 ? -2.117 -4.754 11.650 1.00 88.44 119 ALA A CA 1
ATOM 965 C C . ALA A 1 119 ? -2.553 -3.283 11.629 1.00 88.44 119 ALA A C 1
ATOM 967 O O . ALA A 1 119 ? -1.896 -2.449 10.999 1.00 88.44 119 ALA A O 1
ATOM 968 N N . ALA A 1 120 ? -3.587 -2.931 12.403 1.00 91.00 120 ALA A N 1
ATOM 969 C CA . ALA A 1 120 ? -4.069 -1.558 12.526 1.00 91.00 120 ALA A CA 1
ATOM 970 C C . ALA A 1 120 ? -2.971 -0.613 13.043 1.00 91.00 120 ALA A C 1
ATOM 972 O O . ALA A 1 120 ? -2.717 0.431 12.441 1.00 91.00 120 ALA A O 1
ATOM 973 N N . LYS A 1 121 ? -2.233 -1.001 14.092 1.00 91.19 121 LYS A N 1
ATOM 974 C CA . LYS A 1 121 ? -1.092 -0.222 14.613 1.00 91.19 121 LYS A CA 1
ATOM 975 C C . LYS A 1 121 ? 0.005 -0.015 13.566 1.00 91.19 121 LYS A C 1
ATOM 977 O O . LYS A 1 121 ? 0.609 1.058 13.502 1.00 91.19 121 LYS A O 1
ATOM 982 N N . THR A 1 122 ? 0.280 -1.026 12.748 1.00 92.31 122 THR A N 1
ATOM 983 C CA . THR A 1 122 ? 1.280 -0.942 11.675 1.00 92.31 122 THR A CA 1
ATOM 984 C C . THR A 1 122 ? 0.816 -0.002 10.566 1.00 92.31 122 THR A C 1
ATOM 986 O O . THR A 1 122 ? 1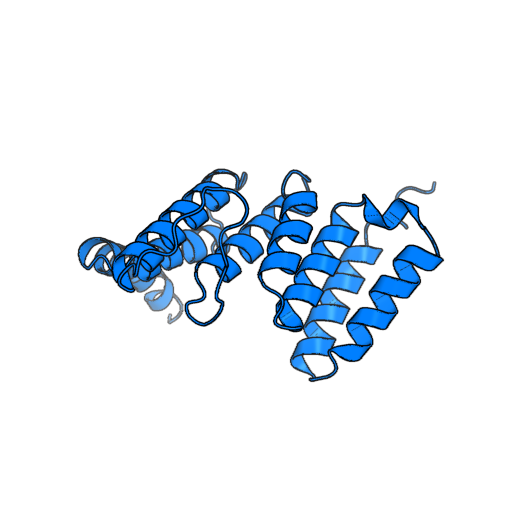.565 0.890 10.161 1.00 92.31 122 THR A O 1
ATOM 989 N N . ALA A 1 123 ? -0.443 -0.117 10.148 1.00 94.12 123 ALA A N 1
ATOM 990 C CA . ALA A 1 123 ? -1.059 0.790 9.192 1.00 94.12 123 ALA A CA 1
ATOM 991 C C . ALA A 1 123 ? -1.056 2.249 9.678 1.00 94.12 123 ALA A C 1
ATOM 993 O O . ALA A 1 123 ? -0.710 3.152 8.916 1.00 94.12 123 ALA A O 1
ATOM 994 N N . GLU A 1 124 ? -1.353 2.498 10.959 1.00 94.50 124 GLU A N 1
ATOM 995 C CA . GLU A 1 124 ? -1.284 3.843 11.546 1.00 94.50 124 GLU A CA 1
ATOM 996 C C . GLU A 1 124 ? 0.119 4.448 11.451 1.00 94.50 124 GLU A C 1
ATOM 998 O O . GLU A 1 124 ? 0.264 5.655 11.236 1.00 94.50 124 GLU A O 1
ATOM 1003 N N . ARG A 1 125 ? 1.171 3.634 11.618 1.00 94.56 125 ARG A N 1
ATOM 1004 C CA . ARG A 1 125 ? 2.557 4.100 11.474 1.00 94.56 125 ARG A CA 1
ATOM 1005 C C . ARG A 1 125 ? 2.836 4.553 10.046 1.00 94.56 125 ARG A C 1
ATOM 1007 O O . ARG A 1 125 ? 3.385 5.637 9.875 1.00 94.56 125 ARG A O 1
ATOM 1014 N N . PHE A 1 126 ? 2.409 3.788 9.043 1.00 95.12 126 PHE A N 1
ATOM 1015 C CA . PHE A 1 126 ? 2.545 4.198 7.644 1.00 95.12 126 PHE A CA 1
ATOM 1016 C C . PHE A 1 126 ? 1.705 5.438 7.325 1.00 95.12 126 PHE A C 1
ATOM 1018 O O . PHE A 1 126 ? 2.202 6.367 6.692 1.00 95.12 126 PHE A O 1
ATOM 1025 N N . LEU A 1 127 ? 0.471 5.525 7.830 1.00 94.81 127 LEU A N 1
ATOM 1026 C CA . LEU A 1 127 ? -0.385 6.691 7.606 1.00 94.81 127 LEU A CA 1
ATOM 1027 C C . LEU A 1 127 ? 0.207 7.975 8.217 1.00 94.81 127 LEU A C 1
ATOM 1029 O O . LEU A 1 127 ? 0.031 9.066 7.672 1.00 94.81 127 LEU A O 1
ATOM 1033 N N . LYS A 1 128 ? 0.943 7.869 9.333 1.00 94.19 128 LYS A N 1
ATOM 1034 C CA . LYS A 1 128 ? 1.655 9.006 9.945 1.00 94.19 128 LYS A CA 1
ATOM 1035 C C . LYS A 1 128 ? 2.787 9.548 9.067 1.00 94.19 128 LYS A C 1
ATOM 1037 O O . LYS A 1 128 ? 3.072 10.740 9.182 1.00 94.19 128 LYS A O 1
ATOM 1042 N N . GLU A 1 129 ? 3.383 8.718 8.207 1.00 93.62 129 GLU A N 1
ATOM 1043 C CA . GLU A 1 129 ? 4.434 9.108 7.253 1.00 93.62 129 GLU A CA 1
ATOM 1044 C C . GLU A 1 129 ? 3.877 9.867 6.028 1.00 93.62 129 GLU A C 1
ATOM 1046 O O . GLU A 1 129 ? 4.639 10.541 5.335 1.00 93.62 129 GLU A O 1
ATOM 1051 N N . VAL A 1 130 ? 2.561 9.826 5.775 1.00 90.50 130 VAL A N 1
ATOM 1052 C CA . VAL A 1 130 ? 1.934 10.561 4.663 1.00 90.50 130 VAL A CA 1
ATOM 1053 C C . VAL A 1 130 ? 1.979 12.071 4.919 1.00 90.50 130 VAL A C 1
ATOM 1055 O O . VAL A 1 130 ? 1.506 12.567 5.947 1.00 90.50 130 VAL A O 1
ATOM 1058 N N . THR A 1 131 ? 2.540 12.812 3.963 1.00 81.81 131 THR A N 1
ATOM 1059 C CA . THR A 1 131 ? 2.801 14.255 4.067 1.00 81.81 131 THR A CA 1
ATOM 1060 C C . THR A 1 131 ? 1.563 15.114 3.792 1.00 81.81 131 THR A C 1
ATOM 1062 O O . THR A 1 131 ? 1.339 16.095 4.502 1.00 81.81 131 THR A O 1
ATOM 1065 N N . PHE A 1 132 ? 0.723 14.746 2.818 1.00 77.75 132 PHE A N 1
ATOM 1066 C CA . PHE A 1 132 ? -0.448 15.528 2.401 1.00 77.75 132 PHE A CA 1
ATOM 1067 C C . PHE A 1 132 ? -1.756 14.972 2.975 1.00 77.75 132 PHE A C 1
ATOM 1069 O O . PHE A 1 132 ? -2.453 14.165 2.364 1.00 77.75 132 PHE A O 1
ATOM 1076 N N . LYS A 1 133 ? -2.105 15.445 4.176 1.00 77.81 133 LYS A N 1
ATOM 1077 C CA . LYS A 1 133 ? -3.276 14.969 4.937 1.00 77.81 133 LYS A CA 1
ATOM 1078 C C . LYS A 1 133 ? -4.574 15.728 4.625 1.00 77.81 133 LYS A C 1
ATOM 1080 O O . LYS A 1 133 ? -5.660 15.167 4.726 1.00 77.81 133 LYS A O 1
ATOM 1085 N N . ASN A 1 134 ? -4.474 17.008 4.267 1.00 66.94 134 ASN A N 1
ATOM 1086 C CA . ASN A 1 134 ? -5.628 17.911 4.195 1.00 66.94 134 ASN A CA 1
ATOM 1087 C C . ASN A 1 134 ? -6.440 17.706 2.907 1.00 66.94 134 ASN A C 1
ATOM 1089 O O . ASN A 1 134 ? -5.866 17.700 1.821 1.00 66.94 134 ASN A O 1
ATOM 1093 N N . ASN A 1 135 ? -7.770 17.596 3.031 1.00 65.81 135 ASN A N 1
ATOM 1094 C CA . ASN A 1 135 ? -8.732 17.456 1.923 1.00 65.81 135 ASN A CA 1
ATOM 1095 C C . ASN A 1 135 ? -8.417 16.326 0.923 1.00 65.81 135 ASN A C 1
ATOM 1097 O O . ASN A 1 135 ? -8.840 16.374 -0.230 1.00 65.81 135 ASN A O 1
ATOM 1101 N N . ASN A 1 136 ? -7.681 15.303 1.358 1.00 82.94 136 ASN A N 1
ATOM 1102 C CA . ASN A 1 136 ? -7.343 14.153 0.535 1.00 82.94 136 ASN A CA 1
ATOM 1103 C C . ASN A 1 136 ? -8.310 13.003 0.852 1.00 82.94 136 ASN A C 1
ATOM 1105 O O . ASN A 1 136 ? -8.192 12.355 1.895 1.00 82.94 136 ASN A O 1
ATOM 1109 N N . SER A 1 137 ? -9.252 12.725 -0.054 1.00 85.88 137 SER A N 1
ATOM 1110 C CA . SER A 1 137 ? -10.233 11.641 0.110 1.00 85.88 137 SER A CA 1
ATOM 1111 C C . SER A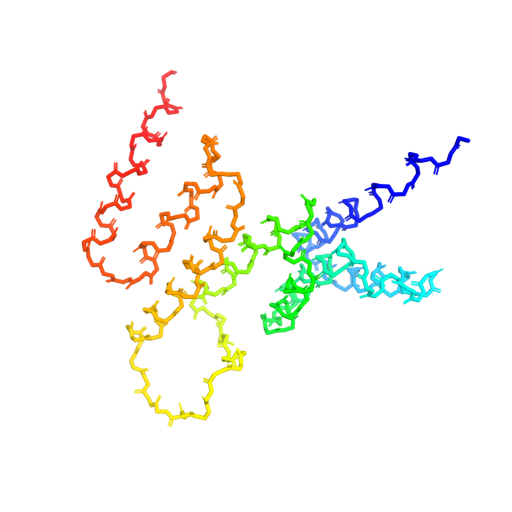 1 137 ? -9.570 10.279 0.324 1.00 85.88 137 SER A C 1
ATOM 1113 O O . SER A 1 137 ? -10.090 9.459 1.074 1.00 85.88 137 SER A O 1
ATOM 1115 N N . LYS A 1 138 ? -8.387 10.047 -0.266 1.00 88.38 138 LYS A N 1
ATOM 1116 C CA . LYS A 1 138 ? -7.626 8.808 -0.071 1.00 88.38 138 LYS A CA 1
ATOM 1117 C C . LYS A 1 138 ? -7.039 8.713 1.336 1.00 88.38 138 LYS A C 1
ATOM 1119 O O . LYS A 1 138 ? -7.049 7.636 1.921 1.00 88.38 138 LYS A O 1
ATOM 1124 N N . TYR A 1 139 ? -6.576 9.830 1.900 1.00 92.44 139 TYR A N 1
ATOM 1125 C CA . TYR A 1 139 ? -6.136 9.881 3.296 1.00 92.44 139 TYR A CA 1
ATOM 1126 C C . TYR A 1 139 ? -7.289 9.564 4.251 1.00 92.44 139 TYR A C 1
ATOM 1128 O O . TYR A 1 139 ? -7.138 8.707 5.116 1.00 92.44 139 TYR A O 1
ATOM 1136 N N . ILE A 1 140 ? -8.445 10.208 4.051 1.00 91.06 140 ILE A N 1
ATOM 1137 C CA . ILE A 1 140 ? -9.650 9.988 4.864 1.00 91.06 140 ILE A CA 1
ATOM 1138 C C . ILE A 1 140 ? -10.101 8.531 4.760 1.00 91.06 140 ILE A C 1
ATOM 1140 O O . ILE A 1 140 ? -10.360 7.900 5.782 1.00 91.06 140 ILE A O 1
ATOM 1144 N N . LEU A 1 141 ? -10.165 7.975 3.548 1.00 91.31 141 LEU A N 1
ATOM 1145 C CA . LEU A 1 141 ? -10.512 6.571 3.348 1.00 91.31 141 LEU A CA 1
ATOM 1146 C C . LEU A 1 141 ? -9.564 5.666 4.135 1.00 91.31 141 LEU A C 1
ATOM 1148 O O . LEU A 1 141 ? -10.022 4.830 4.903 1.00 91.31 141 LEU A O 1
ATOM 1152 N N . MET A 1 142 ? -8.254 5.883 4.008 1.00 94.19 142 MET A N 1
ATOM 1153 C CA . MET A 1 142 ? -7.265 5.034 4.659 1.00 94.19 142 MET A CA 1
ATOM 1154 C C . MET A 1 142 ? -7.299 5.144 6.189 1.00 94.19 142 MET A C 1
ATOM 1156 O O . MET A 1 142 ? -7.211 4.133 6.878 1.00 94.19 142 MET A O 1
ATOM 1160 N N . GLU A 1 143 ? -7.491 6.349 6.730 1.00 94.38 143 GLU A N 1
ATOM 1161 C CA . GLU A 1 143 ? -7.683 6.565 8.168 1.00 94.38 143 GLU A CA 1
ATOM 1162 C C . GLU A 1 143 ? -8.890 5.779 8.700 1.00 94.38 143 GLU A C 1
ATOM 1164 O O . GLU A 1 143 ? -8.798 5.112 9.730 1.00 94.38 143 GLU A O 1
ATOM 1169 N N . ASN A 1 144 ? -10.016 5.813 7.986 1.00 94.25 144 ASN A N 1
ATOM 1170 C CA . ASN A 1 144 ? -11.222 5.110 8.413 1.00 94.25 144 ASN A CA 1
ATOM 1171 C C . ASN A 1 144 ? -11.122 3.592 8.203 1.00 94.25 144 ASN A C 1
ATOM 1173 O O . ASN A 1 144 ? -11.605 2.841 9.047 1.00 94.25 144 ASN A O 1
ATOM 1177 N N . SER A 1 145 ? -10.441 3.121 7.154 1.00 93.19 145 SER A N 1
ATOM 1178 C CA . SER A 1 145 ? -10.166 1.691 6.955 1.00 93.19 145 SER A CA 1
ATOM 1179 C C . SER A 1 145 ? -9.371 1.095 8.116 1.00 93.19 145 SER A C 1
ATOM 1181 O O . SER A 1 145 ? -9.688 0.002 8.574 1.00 93.19 145 SER A O 1
ATOM 1183 N N . ILE A 1 146 ? -8.392 1.831 8.652 1.00 94.50 146 ILE A N 1
ATOM 1184 C CA . ILE A 1 146 ? -7.624 1.417 9.836 1.00 94.50 146 ILE A CA 1
ATOM 1185 C C . ILE A 1 146 ? -8.530 1.266 11.063 1.00 94.50 146 ILE A C 1
ATOM 1187 O O . ILE A 1 146 ? -8.427 0.281 11.793 1.00 94.50 146 ILE A O 1
ATOM 1191 N N . LEU A 1 147 ? -9.436 2.225 11.284 1.00 94.31 147 LEU A N 1
ATOM 1192 C CA . LEU A 1 147 ? -10.392 2.173 12.393 1.00 94.31 147 LEU A CA 1
ATOM 1193 C C . LEU A 1 147 ? -11.319 0.955 12.296 1.00 94.31 147 LEU A C 1
ATOM 1195 O O . LEU A 1 147 ? -11.633 0.346 13.317 1.00 94.31 147 LEU A O 1
ATOM 1199 N N . VAL A 1 148 ? -11.748 0.602 11.082 1.00 91.75 148 VAL A N 1
ATOM 1200 C CA . VAL A 1 148 ? -12.586 -0.580 10.842 1.00 91.75 148 VAL A CA 1
ATOM 1201 C C . VAL A 1 148 ? -11.793 -1.866 11.064 1.00 91.75 148 VAL A C 1
ATOM 1203 O O . VAL A 1 148 ? -12.249 -2.754 11.783 1.00 91.75 148 VAL A O 1
ATOM 1206 N N . ALA A 1 149 ? -10.587 -1.945 10.502 1.00 89.06 149 ALA A N 1
ATOM 1207 C CA . ALA A 1 149 ? -9.728 -3.120 10.593 1.00 89.06 149 ALA A CA 1
ATOM 1208 C C . ALA A 1 149 ? -9.270 -3.431 12.026 1.00 89.06 149 ALA A C 1
ATOM 1210 O O . ALA A 1 149 ? -8.948 -4.575 12.329 1.00 89.06 149 ALA A O 1
ATOM 1211 N N . SER A 1 150 ? -9.296 -2.448 12.933 1.00 87.19 150 SER A N 1
ATOM 1212 C CA . SER A 1 150 ? -8.920 -2.648 14.334 1.00 87.19 150 SER A CA 1
ATOM 1213 C C . SER A 1 150 ? -9.868 -3.576 15.110 1.00 87.19 150 SER A C 1
ATOM 1215 O O . SER A 1 150 ? -9.563 -3.905 16.251 1.00 87.19 150 SER A O 1
ATOM 1217 N N . GLY A 1 151 ? -11.057 -3.899 14.582 1.00 84.88 151 GLY A N 1
ATOM 1218 C CA . GLY A 1 151 ? -12.059 -4.739 15.259 1.00 84.88 151 GLY A CA 1
ATOM 1219 C C . GLY A 1 151 ? -12.714 -4.106 16.499 1.00 84.88 151 GLY A C 1
ATOM 1220 O O . GLY A 1 151 ? -13.630 -4.675 17.091 1.00 84.88 151 GLY A O 1
ATOM 1221 N N . VAL A 1 152 ? -12.304 -2.896 16.894 1.00 89.44 152 VAL A N 1
ATOM 1222 C CA . VAL A 1 152 ? -12.805 -2.224 18.100 1.00 89.44 152 VAL A CA 1
ATOM 1223 C C . VAL A 1 152 ? -14.112 -1.515 17.771 1.00 89.44 152 VAL A C 1
ATOM 1225 O O . VAL A 1 152 ? -14.132 -0.551 17.007 1.00 89.44 152 VAL A O 1
ATOM 1228 N N . ARG A 1 153 ? -15.209 -1.921 18.421 1.00 91.94 153 ARG A N 1
ATOM 1229 C CA . ARG A 1 153 ? -16.560 -1.373 18.184 1.00 91.94 153 ARG A CA 1
ATOM 1230 C C . ARG A 1 153 ? -16.619 0.160 18.176 1.00 91.94 153 ARG A C 1
ATOM 1232 O O . ARG A 1 153 ? -17.286 0.742 17.328 1.00 91.94 153 ARG A O 1
ATOM 1239 N N . ALA A 1 154 ? -15.919 0.817 19.100 1.00 94.56 154 ALA A N 1
ATOM 1240 C CA . ALA A 1 154 ? -15.882 2.278 19.174 1.00 94.56 154 ALA A CA 1
ATOM 1241 C C . ALA A 1 154 ? -15.165 2.925 17.972 1.00 94.56 154 ALA A C 1
ATOM 1243 O O . ALA A 1 154 ? -15.587 3.983 17.506 1.00 94.56 154 ALA A O 1
ATOM 1244 N N . ASN A 1 155 ? -14.105 2.295 17.455 1.00 93.56 155 ASN A N 1
ATOM 1245 C CA . ASN A 1 155 ? -13.395 2.764 16.264 1.00 93.56 155 ASN A CA 1
ATOM 1246 C C . ASN A 1 155 ? -14.247 2.566 15.010 1.00 93.56 155 ASN A C 1
ATOM 1248 O O . ASN A 1 155 ? -14.364 3.492 14.212 1.00 93.56 155 ASN A O 1
ATOM 1252 N N . ILE A 1 156 ? -14.910 1.414 14.890 1.00 93.44 156 ILE A N 1
ATOM 1253 C CA . ILE A 1 156 ? -15.840 1.123 13.793 1.00 93.44 156 ILE A CA 1
ATOM 1254 C C . ILE A 1 156 ? -16.978 2.153 13.766 1.00 93.44 156 ILE A C 1
ATOM 1256 O O . ILE A 1 156 ? -17.263 2.722 12.715 1.00 93.44 156 ILE A O 1
ATOM 1260 N N . GLN A 1 157 ? -17.587 2.457 14.919 1.00 94.44 157 GLN A N 1
ATOM 1261 C CA . GLN A 1 157 ? -18.638 3.477 15.004 1.00 94.44 157 GLN A CA 1
ATOM 1262 C C . GLN A 1 157 ? -18.120 4.857 14.583 1.00 94.44 157 GLN A C 1
ATOM 1264 O O . GLN A 1 157 ? -18.756 5.544 13.792 1.00 94.44 157 GLN A O 1
ATOM 1269 N N . ARG A 1 158 ? -16.928 5.244 15.052 1.00 95.19 158 ARG A N 1
ATOM 1270 C CA . ARG A 1 158 ? -16.302 6.513 14.662 1.00 95.19 158 ARG A CA 1
ATOM 1271 C C . ARG A 1 158 ? -16.048 6.588 13.155 1.00 95.19 158 ARG A C 1
ATOM 1273 O O . ARG A 1 158 ? -16.241 7.650 12.570 1.00 95.19 158 ARG A O 1
ATOM 1280 N N . ALA A 1 159 ? -15.601 5.492 12.543 1.00 94.69 159 ALA A N 1
ATOM 1281 C CA . ALA A 1 159 ? -15.389 5.422 11.102 1.00 94.69 159 ALA A CA 1
ATOM 1282 C C . ALA A 1 159 ? -16.704 5.599 10.336 1.00 94.69 159 ALA A C 1
ATOM 1284 O O . ALA A 1 159 ? -16.772 6.375 9.385 1.00 94.69 159 ALA A O 1
ATOM 1285 N N . LEU A 1 160 ? -17.766 4.937 10.800 1.00 92.75 160 LEU A N 1
ATOM 1286 C CA . LEU A 1 160 ? -19.105 5.066 10.237 1.00 92.75 160 LEU A CA 1
ATOM 1287 C C . LEU A 1 160 ? -19.607 6.516 10.304 1.00 92.75 160 LEU A C 1
ATOM 1289 O O . LEU A 1 160 ? -20.009 7.067 9.281 1.00 92.75 160 LEU A O 1
ATOM 1293 N N . ASP A 1 161 ? -19.513 7.159 11.469 1.00 93.75 161 ASP A N 1
ATOM 1294 C CA . ASP A 1 161 ? -19.964 8.543 11.669 1.00 93.75 161 ASP A CA 1
ATOM 1295 C C . ASP A 1 161 ? -19.210 9.540 10.767 1.00 93.75 161 ASP A C 1
ATOM 1297 O O . ASP A 1 161 ? -19.773 10.547 10.339 1.00 93.75 161 ASP A O 1
ATOM 1301 N N . ARG A 1 162 ? -17.935 9.260 10.454 1.00 91.25 162 ARG A N 1
ATOM 1302 C CA . ARG A 1 162 ? -17.103 10.079 9.556 1.00 91.25 162 ARG A CA 1
ATOM 1303 C C . ARG A 1 162 ? -17.413 9.854 8.077 1.00 91.25 162 ARG A C 1
ATOM 1305 O O . ARG A 1 162 ? -17.355 10.807 7.305 1.00 91.25 162 ARG A O 1
ATOM 1312 N N . LEU A 1 163 ? -17.702 8.616 7.676 1.00 89.19 163 LEU A N 1
ATOM 1313 C CA . LEU A 1 163 ? -17.925 8.254 6.273 1.00 89.19 163 LEU A CA 1
ATOM 1314 C C . LEU A 1 163 ? -19.370 8.494 5.816 1.00 89.19 163 LEU A C 1
ATOM 1316 O O . LEU A 1 163 ? -19.584 8.848 4.658 1.00 89.19 163 LEU A O 1
ATOM 1320 N N . LEU A 1 164 ? -20.359 8.354 6.705 1.00 89.19 164 LEU A N 1
ATOM 1321 C CA . LEU A 1 164 ? -21.779 8.537 6.374 1.00 89.19 164 LEU A CA 1
ATOM 1322 C C . LEU A 1 164 ? -22.089 9.890 5.703 1.00 89.19 164 LEU A C 1
ATOM 1324 O O . LEU A 1 164 ? -22.750 9.882 4.663 1.00 89.19 164 LEU A O 1
ATOM 1328 N N . PRO A 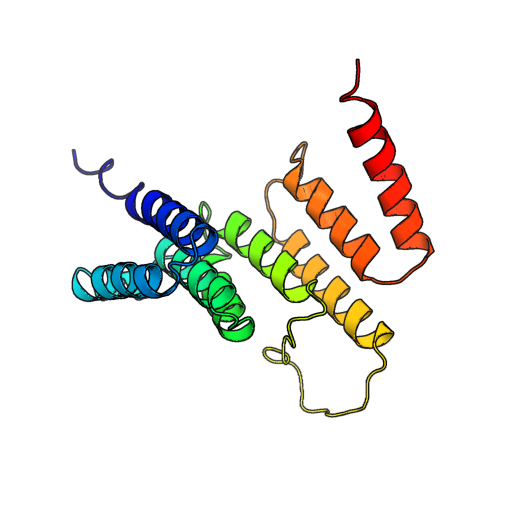1 165 ? -21.605 11.045 6.207 1.00 86.50 165 PRO A N 1
ATOM 1329 C CA . PRO A 1 165 ? -21.854 12.334 5.563 1.00 86.50 165 PRO A CA 1
ATOM 1330 C C . PRO A 1 165 ? -21.208 12.462 4.180 1.00 86.50 165 PRO A C 1
ATOM 1332 O O . PRO A 1 165 ? -21.719 13.193 3.339 1.00 86.50 165 PRO A O 1
ATOM 1335 N N . ILE A 1 166 ? -20.093 11.763 3.938 1.00 81.56 166 ILE A N 1
ATOM 1336 C CA . ILE A 1 166 ? -19.377 11.795 2.655 1.00 81.56 166 ILE A CA 1
ATOM 1337 C C . ILE A 1 166 ? -20.212 11.086 1.585 1.00 81.56 166 ILE A C 1
ATOM 1339 O O . ILE A 1 166 ? -20.417 11.637 0.512 1.00 81.56 166 ILE A O 1
ATOM 1343 N N . VAL A 1 167 ? -20.759 9.910 1.909 1.00 76.25 167 VAL A N 1
ATOM 1344 C CA . VAL A 1 167 ? -21.619 9.136 0.995 1.00 76.25 167 VAL A CA 1
ATOM 1345 C C . VAL A 1 167 ? -22.989 9.800 0.812 1.00 76.25 167 VAL A C 1
ATOM 1347 O O . VAL A 1 167 ? -23.547 9.787 -0.281 1.00 76.25 167 VAL A O 1
ATOM 1350 N N . GLY A 1 168 ? -23.538 10.408 1.868 1.00 66.56 168 GLY A N 1
ATOM 1351 C CA . GLY A 1 168 ? -24.851 11.060 1.829 1.00 66.56 168 GLY A CA 1
ATOM 1352 C C . GLY A 1 168 ? -24.907 12.355 1.007 1.00 66.56 168 GLY A C 1
ATOM 1353 O O . GLY A 1 168 ? -25.984 12.722 0.546 1.00 66.56 168 GLY A O 1
ATOM 1354 N N . ASN A 1 169 ? -23.774 13.032 0.795 1.00 57.50 169 ASN A N 1
ATOM 1355 C CA . ASN A 1 169 ? -23.704 14.285 0.032 1.00 57.50 169 ASN A CA 1
ATOM 1356 C C . ASN A 1 169 ? -23.479 14.099 -1.480 1.00 57.50 169 ASN A C 1
ATOM 1358 O O . ASN A 1 169 ? -23.568 15.077 -2.214 1.00 57.50 169 ASN A O 1
ATOM 1362 N N . GLU A 1 170 ? -23.210 12.884 -1.966 1.00 51.28 170 GLU A N 1
ATOM 1363 C CA . GLU A 1 170 ? -23.068 12.597 -3.408 1.00 51.28 170 GLU A CA 1
ATOM 1364 C C . GLU A 1 170 ? -24.425 12.348 -4.111 1.00 51.28 170 GLU A C 1
ATOM 1366 O O . GLU A 1 170 ? -24.464 11.938 -5.269 1.00 51.28 170 GLU A O 1
ATOM 1371 N N . GLY A 1 171 ? -25.547 12.592 -3.417 1.00 50.19 171 GLY A N 1
ATOM 1372 C CA . GLY A 1 171 ? -26.909 12.276 -3.866 1.00 50.19 171 GLY A CA 1
ATOM 1373 C C . GLY A 1 171 ? -27.856 13.457 -4.132 1.00 50.19 171 GLY A C 1
ATOM 1374 O O . GLY A 1 171 ? -29.064 13.220 -4.178 1.00 50.19 171 GLY A O 1
ATOM 1375 N N . LEU A 1 172 ? -27.366 14.696 -4.289 1.00 36.88 172 LEU A N 1
ATOM 1376 C CA . LEU A 1 172 ? -28.181 15.872 -4.659 1.00 36.88 172 LEU A CA 1
ATOM 1377 C C . LEU A 1 172 ? -27.583 16.656 -5.831 1.00 36.88 172 LEU A C 1
ATOM 1379 O O . LEU A 1 172 ? -26.399 17.045 -5.734 1.00 36.88 172 LEU A O 1
#

pLDDT: mean 82.21, std 17.77, range [30.16, 97.88]